Protein AF-A0A379VYZ1-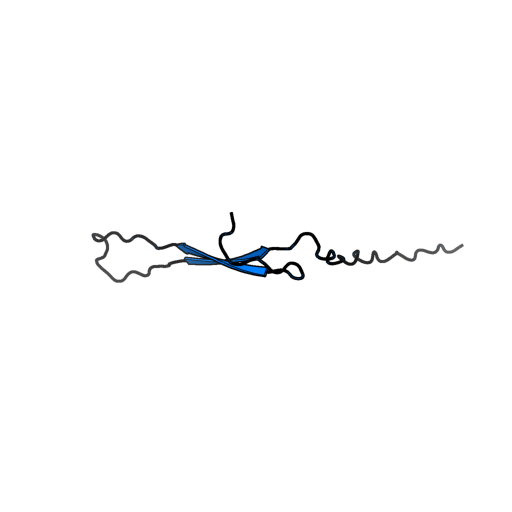F1 (afdb_monomer)

Structure (mmCIF, N/CA/C/O backbone):
data_AF-A0A379VYZ1-F1
#
_entry.id   AF-A0A379VYZ1-F1
#
loop_
_atom_site.group_PDB
_atom_site.id
_atom_site.type_symbol
_atom_site.label_atom_id
_atom_site.label_alt_id
_atom_site.label_comp_id
_atom_site.label_asym_id
_atom_site.label_entity_id
_atom_site.label_seq_id
_atom_site.pdbx_PDB_ins_code
_atom_site.Cartn_x
_atom_site.Cartn_y
_atom_site.Cartn_z
_atom_site.occupancy
_atom_site.B_iso_or_equiv
_atom_site.auth_seq_id
_atom_site.auth_comp_id
_atom_site.auth_asym_id
_atom_site.auth_atom_id
_atom_site.pdbx_PDB_model_num
ATOM 1 N N . MET A 1 1 ? -6.845 -2.118 -14.932 1.00 69.38 1 MET A N 1
ATOM 2 C CA . MET A 1 1 ? -5.981 -1.409 -15.900 1.00 69.38 1 MET A CA 1
ATOM 3 C C . MET A 1 1 ? -5.094 -0.450 -15.115 1.00 69.38 1 MET A C 1
ATOM 5 O O . MET A 1 1 ? -5.629 0.293 -14.305 1.00 69.38 1 MET A O 1
ATOM 9 N N . TYR A 1 2 ? -3.769 -0.522 -15.268 1.00 86.31 2 TYR A N 1
ATOM 10 C CA . TYR A 1 2 ? -2.843 0.455 -14.680 1.00 86.31 2 TYR A CA 1
ATOM 11 C C . TYR A 1 2 ? -2.816 1.709 -15.564 1.00 86.31 2 TYR A C 1
ATOM 13 O O . TYR A 1 2 ? -2.786 1.579 -16.784 1.00 86.31 2 TYR A O 1
ATOM 21 N N . VAL A 1 3 ? -2.880 2.895 -14.955 1.00 92.44 3 VAL A N 1
ATOM 22 C CA . VAL A 1 3 ? -3.045 4.189 -15.656 1.00 92.44 3 VAL A CA 1
ATOM 23 C C . VAL A 1 3 ? -1.862 5.143 -15.448 1.00 92.44 3 VAL A C 1
ATOM 25 O O . VAL A 1 3 ? -1.956 6.324 -15.763 1.00 92.44 3 VAL A O 1
ATOM 28 N N . GLY A 1 4 ? -0.764 4.650 -14.869 1.00 89.75 4 GLY A N 1
ATOM 29 C CA . GLY A 1 4 ? 0.450 5.430 -14.639 1.00 89.75 4 GLY A CA 1
ATOM 30 C C . GLY A 1 4 ? 1.474 5.309 -15.777 1.00 89.75 4 GLY A C 1
ATOM 31 O O . GL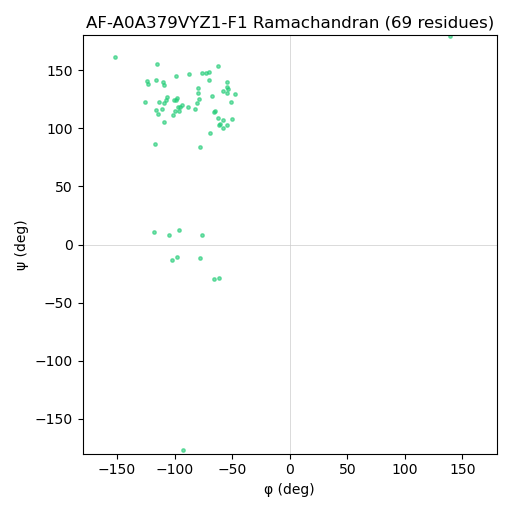Y A 1 4 ? 1.208 4.650 -16.785 1.00 89.75 4 GLY A O 1
ATOM 32 N N . PRO A 1 5 ? 2.652 5.936 -15.622 1.00 92.06 5 PRO A N 1
ATOM 33 C CA . PRO A 1 5 ? 3.737 5.854 -16.598 1.00 92.06 5 PRO A CA 1
ATOM 34 C C . PRO A 1 5 ? 4.240 4.418 -16.765 1.00 92.06 5 PRO A C 1
ATOM 36 O O . PRO A 1 5 ? 4.166 3.622 -15.835 1.00 92.06 5 PRO A O 1
ATOM 39 N N . SER A 1 6 ? 4.792 4.093 -17.935 1.00 92.81 6 SER A N 1
ATOM 40 C CA . SER A 1 6 ? 5.305 2.751 -18.240 1.00 92.81 6 SER A CA 1
ATOM 41 C C . SER A 1 6 ? 6.190 2.192 -17.122 1.00 92.81 6 SER A C 1
ATOM 43 O O . SER A 1 6 ? 7.117 2.853 -16.654 1.00 92.81 6 SER A O 1
ATOM 45 N N . LEU A 1 7 ? 5.892 0.961 -16.700 1.00 93.06 7 LEU A N 1
ATOM 46 C CA . LEU A 1 7 ? 6.629 0.301 -15.628 1.00 93.06 7 LEU A CA 1
ATOM 47 C C . LEU A 1 7 ? 7.995 -0.204 -16.123 1.00 93.06 7 LEU A C 1
ATOM 49 O O . LEU A 1 7 ? 8.101 -0.629 -17.277 1.00 93.06 7 LEU A O 1
ATOM 53 N N . PRO A 1 8 ? 9.020 -0.223 -15.251 1.00 93.25 8 PRO A N 1
ATOM 54 C CA . PRO A 1 8 ? 10.291 -0.875 -15.539 1.00 93.25 8 PRO A CA 1
ATOM 55 C C . PRO A 1 8 ? 10.109 -2.343 -15.944 1.00 93.25 8 PRO A C 1
ATOM 57 O O . PRO A 1 8 ? 9.300 -3.070 -15.363 1.00 93.25 8 PRO A O 1
ATOM 60 N N . THR A 1 9 ? 10.882 -2.790 -16.931 1.00 92.69 9 THR A N 1
ATOM 61 C CA . THR A 1 9 ? 10.836 -4.169 -17.450 1.00 92.69 9 THR A CA 1
ATOM 62 C C . THR A 1 9 ? 11.979 -5.043 -16.940 1.00 92.69 9 THR A C 1
ATOM 64 O O . THR A 1 9 ? 11.933 -6.258 -17.105 1.00 92.69 9 THR A O 1
ATOM 67 N N . ASP A 1 10 ? 13.001 -4.433 -16.340 1.00 92.56 10 ASP A N 1
ATOM 68 C CA . ASP A 1 10 ? 14.237 -5.056 -15.852 1.00 92.56 10 ASP A CA 1
ATOM 69 C C . ASP A 1 10 ? 14.214 -5.357 -14.344 1.00 92.56 10 ASP A C 1
ATOM 71 O O . ASP A 1 10 ? 15.104 -6.034 -13.838 1.00 92.56 10 ASP A O 1
ATOM 75 N N . ARG A 1 11 ? 13.220 -4.842 -13.611 1.00 91.25 11 ARG A N 1
ATOM 76 C CA . ARG A 1 11 ? 13.114 -4.968 -12.152 1.00 91.25 11 ARG A CA 1
ATOM 77 C C . ARG A 1 11 ? 11.670 -4.934 -11.676 1.00 91.25 11 ARG A C 1
ATOM 79 O O . ARG A 1 11 ? 10.777 -4.448 -12.366 1.00 91.25 11 ARG A O 1
ATOM 86 N N . GLU A 1 12 ? 11.450 -5.422 -10.463 1.00 93.88 12 GLU A N 1
ATOM 87 C CA . GLU A 1 12 ? 10.148 -5.334 -9.808 1.00 93.88 12 GLU A CA 1
ATOM 88 C C . GLU A 1 12 ? 9.843 -3.912 -9.347 1.00 93.88 12 GLU A C 1
ATOM 90 O O . GLU A 1 12 ? 10.728 -3.162 -8.932 1.00 93.88 12 GLU A O 1
ATOM 95 N N . SER A 1 13 ? 8.560 -3.564 -9.376 1.00 93.94 13 SER A N 1
ATOM 96 C CA . SER A 1 13 ? 8.052 -2.320 -8.802 1.00 93.94 13 SER A CA 1
ATOM 97 C C . SER A 1 13 ? 7.235 -2.612 -7.550 1.00 93.94 13 SER A C 1
ATOM 99 O O . SER A 1 13 ? 6.418 -3.535 -7.542 1.00 93.94 13 SER A O 1
ATOM 101 N N . VAL A 1 14 ? 7.427 -1.805 -6.505 1.00 95.31 14 VAL A N 1
ATOM 102 C CA . VAL A 1 14 ? 6.657 -1.896 -5.259 1.00 95.31 14 VAL A CA 1
ATOM 103 C C . VAL A 1 14 ? 5.701 -0.720 -5.168 1.00 95.31 14 VAL A C 1
ATOM 105 O O . VAL A 1 14 ? 6.121 0.435 -5.196 1.00 95.31 14 VAL A O 1
ATOM 108 N N . PHE A 1 15 ? 4.422 -1.024 -4.998 1.00 95.56 15 PHE A N 1
ATOM 109 C CA . PHE A 1 15 ? 3.378 -0.051 -4.709 1.00 95.56 15 PHE A CA 1
ATOM 110 C C . PHE A 1 15 ? 2.790 -0.302 -3.324 1.00 95.56 15 PHE A C 1
ATOM 112 O O . PHE A 1 15 ? 2.816 -1.421 -2.813 1.00 95.56 15 PHE A O 1
ATOM 119 N N . TYR A 1 16 ? 2.235 0.748 -2.726 1.00 96.69 16 TYR A N 1
ATOM 120 C CA . TYR A 1 16 ? 1.565 0.667 -1.435 1.00 96.69 16 TYR A CA 1
ATOM 121 C C . TYR A 1 16 ? 0.080 0.957 -1.603 1.00 96.69 16 TYR A C 1
ATOM 123 O O . TYR A 1 16 ? -0.316 2.087 -1.893 1.00 96.69 16 TYR A O 1
ATOM 131 N N . LEU A 1 17 ? -0.745 -0.062 -1.383 1.00 96.31 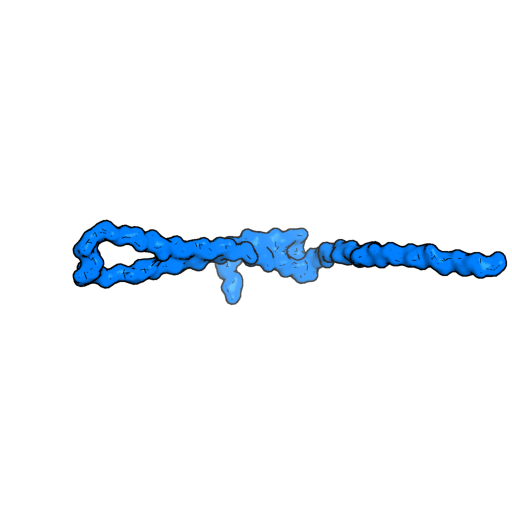17 LEU A N 1
ATOM 132 C CA . LEU A 1 17 ? -2.180 0.117 -1.240 1.00 96.31 17 LEU A CA 1
ATOM 133 C C . LEU A 1 17 ? -2.469 0.544 0.198 1.00 96.31 17 LEU A C 1
ATOM 135 O O . LEU A 1 17 ? -2.213 -0.201 1.144 1.00 96.31 17 LEU A O 1
ATOM 139 N N . ASN A 1 18 ? -3.006 1.750 0.347 1.00 96.88 18 ASN A N 1
ATOM 140 C CA . ASN A 1 18 ? -3.435 2.284 1.630 1.00 96.88 18 ASN A CA 1
ATOM 141 C C . ASN A 1 18 ? -4.949 2.116 1.756 1.00 96.88 18 ASN A C 1
ATOM 143 O O . ASN A 1 18 ? -5.699 2.750 1.018 1.00 96.88 18 ASN A O 1
ATOM 147 N N . SER A 1 19 ? -5.390 1.291 2.703 1.00 96.94 19 SER A N 1
ATOM 148 C CA . SER A 1 19 ? -6.803 1.149 3.059 1.00 96.94 19 SER A CA 1
ATOM 149 C C . SER A 1 19 ? -7.040 1.775 4.427 1.00 96.94 19 SER A C 1
ATOM 151 O O . SER A 1 19 ? -6.381 1.398 5.395 1.00 96.94 19 SER A O 1
ATOM 153 N N . LYS A 1 20 ? -7.937 2.762 4.499 1.00 96.69 20 LYS A N 1
ATOM 154 C CA . LYS A 1 20 ? -8.254 3.507 5.724 1.00 96.69 20 LYS A CA 1
ATOM 155 C C . LYS A 1 20 ? -9.689 3.211 6.141 1.00 96.69 20 LYS A C 1
ATOM 157 O O . LYS A 1 20 ? -10.610 3.481 5.374 1.00 96.69 20 LYS A O 1
ATOM 162 N N . ALA A 1 21 ? -9.873 2.705 7.355 1.00 95.94 21 ALA A N 1
ATOM 163 C CA . ALA A 1 21 ? -11.186 2.532 7.960 1.00 95.94 21 ALA A CA 1
ATOM 164 C C . ALA A 1 21 ? -11.489 3.730 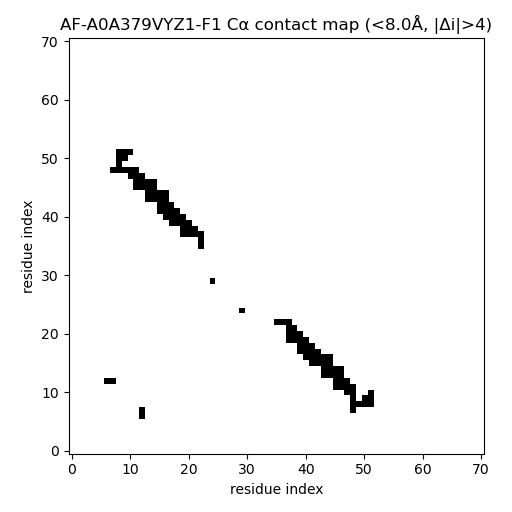8.865 1.00 95.94 21 ALA A C 1
ATOM 166 O O . ALA A 1 21 ? -10.808 3.948 9.870 1.00 95.94 21 ALA A O 1
ATOM 167 N N . ILE A 1 22 ? -12.502 4.513 8.489 1.00 92.62 22 ILE A N 1
ATOM 168 C CA . ILE A 1 22 ? -12.967 5.660 9.272 1.00 92.62 22 ILE A CA 1
ATOM 169 C C . ILE A 1 22 ? -14.149 5.197 10.134 1.00 92.62 22 ILE A C 1
ATOM 171 O O . ILE A 1 22 ? -15.163 4.770 9.576 1.00 92.62 22 ILE A O 1
ATOM 175 N N . PRO A 1 23 ? -14.044 5.254 11.471 1.00 90.38 23 PRO A N 1
ATOM 176 C CA . PRO A 1 23 ? -15.152 4.900 12.345 1.00 90.38 23 PRO A CA 1
ATOM 177 C C . PRO A 1 23 ? -16.268 5.950 12.256 1.00 90.38 23 PRO A C 1
ATOM 179 O O . PRO A 1 23 ? -16.008 7.150 12.174 1.00 90.38 23 PRO A O 1
ATOM 182 N N . SER A 1 24 ? -17.520 5.493 12.289 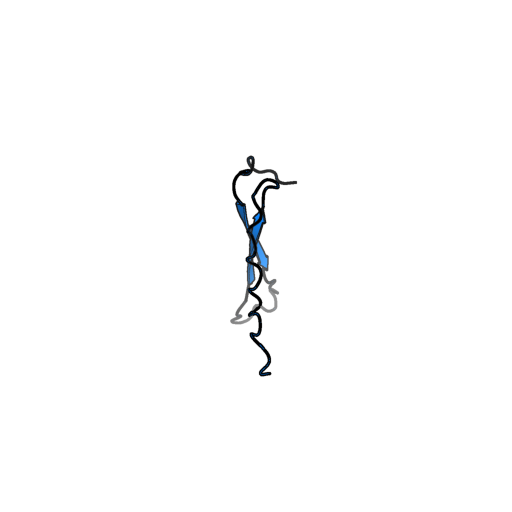1.00 88.06 24 SER A N 1
ATOM 183 C CA . SER A 1 24 ? -18.689 6.374 12.371 1.00 88.06 24 SER A CA 1
ATOM 184 C C . SER A 1 24 ? -19.016 6.695 13.827 1.00 88.06 24 SER A C 1
ATOM 186 O O . SER A 1 24 ? -18.861 5.847 14.705 1.00 88.06 24 SER A O 1
ATOM 188 N N . VAL A 1 25 ? -19.521 7.903 14.073 1.00 85.25 25 VAL A N 1
ATOM 189 C CA . VAL A 1 25 ? -19.906 8.377 15.408 1.00 85.25 25 VAL A CA 1
ATOM 190 C C . VAL A 1 25 ? -21.365 8.803 15.415 1.00 85.25 25 VAL A C 1
ATOM 192 O O . VAL A 1 25 ? -21.835 9.453 14.481 1.00 85.25 25 VAL A O 1
ATOM 195 N N . ASP A 1 26 ? -22.081 8.443 16.477 1.00 82.56 26 ASP A N 1
ATOM 196 C CA . ASP A 1 26 ? -23.462 8.869 16.679 1.00 82.56 26 ASP A CA 1
ATOM 197 C C . ASP A 1 26 ? -23.496 10.136 17.537 1.00 82.56 26 ASP A C 1
ATOM 199 O O . ASP A 1 26 ? -23.018 10.149 18.675 1.00 82.56 26 ASP A O 1
ATOM 203 N N . LYS A 1 27 ? -24.056 11.214 16.981 1.00 78.12 27 LYS A N 1
ATOM 204 C CA . LYS A 1 27 ? -24.009 12.549 17.589 1.00 78.12 27 LYS A CA 1
ATOM 205 C C . LYS A 1 27 ? -24.779 12.625 18.906 1.00 78.12 27 LYS A C 1
ATOM 207 O O . LYS A 1 27 ? -24.383 13.369 19.796 1.00 78.12 27 LYS A O 1
ATOM 212 N N . ASN A 1 28 ? -25.821 11.809 19.057 1.00 77.44 28 ASN A N 1
ATOM 213 C CA . ASN A 1 28 ? -26.647 11.769 20.266 1.00 77.44 28 ASN A CA 1
ATOM 214 C C . ASN A 1 28 ? -25.983 10.996 21.419 1.00 77.44 28 ASN A C 1
ATOM 216 O O . ASN A 1 28 ? -26.447 11.071 22.552 1.00 77.44 28 ASN A O 1
ATOM 220 N N . LYS A 1 29 ? -24.894 10.263 21.143 1.00 68.62 29 LYS A N 1
ATOM 221 C CA . LYS A 1 29 ? -24.095 9.519 22.132 1.00 68.62 29 LYS A CA 1
ATOM 222 C C . LYS A 1 29 ? -22.755 10.192 22.460 1.00 68.62 29 LYS A C 1
ATOM 224 O O . LYS A 1 29 ? -21.948 9.610 23.176 1.00 68.62 29 LYS A O 1
ATOM 229 N N . LEU A 1 30 ? -22.518 11.415 21.973 1.00 69.50 30 LEU A N 1
ATOM 230 C CA . LEU A 1 30 ? -21.287 12.187 22.218 1.00 69.50 30 LEU A CA 1
ATOM 231 C C . LEU A 1 30 ? -21.207 12.825 23.620 1.00 69.50 30 LEU A C 1
ATOM 233 O O . LEU A 1 30 ? -20.306 13.618 23.883 1.00 69.50 30 LEU A O 1
ATOM 237 N N . THR A 1 31 ? -22.123 12.513 24.537 1.00 71.12 31 THR A N 1
ATOM 238 C CA . THR A 1 31 ? -22.100 13.053 25.902 1.00 71.12 31 THR A CA 1
ATOM 239 C C . THR A 1 31 ? -21.050 12.323 26.749 1.00 71.12 31 THR A C 1
ATOM 241 O O . THR A 1 31 ? -21.366 11.359 27.444 1.00 71.12 31 THR A O 1
ATOM 244 N N . GLY A 1 32 ? -19.791 12.763 26.662 1.00 76.31 32 GLY A N 1
ATOM 245 C CA . GLY A 1 32 ? -18.669 12.276 27.475 1.00 76.31 32 GLY A CA 1
ATOM 246 C C . GLY A 1 32 ? -17.363 12.101 26.691 1.00 76.31 32 GLY A C 1
ATOM 247 O O . GLY A 1 32 ? -17.300 12.336 25.484 1.00 76.31 32 GLY A O 1
ATOM 248 N N . ASN A 1 33 ? -16.303 11.665 27.375 1.00 83.81 33 ASN A N 1
ATOM 249 C CA . ASN A 1 33 ? -15.014 11.379 26.742 1.00 83.81 33 ASN A CA 1
ATOM 250 C C . ASN A 1 33 ? -15.059 9.991 26.090 1.00 83.81 33 ASN A C 1
ATOM 252 O O . ASN A 1 33 ? -15.282 8.993 26.774 1.00 83.81 33 ASN A O 1
ATOM 256 N N . SER A 1 34 ? -14.812 9.914 24.782 1.00 83.12 34 SER A N 1
ATOM 257 C CA . SER A 1 34 ? -14.750 8.646 24.047 1.00 83.12 34 SER A CA 1
ATOM 258 C C . SER A 1 34 ? -13.416 8.494 23.323 1.00 83.12 34 SER A C 1
ATOM 260 O O . SER A 1 34 ? -12.877 9.459 22.780 1.00 83.12 34 SER A O 1
ATOM 262 N N . LEU A 1 35 ? -12.881 7.272 23.323 1.00 87.50 35 LEU A N 1
ATOM 263 C CA . LEU A 1 35 ? -11.712 6.902 22.533 1.00 87.50 35 LEU A CA 1
ATOM 264 C C . LEU A 1 35 ? -12.178 6.210 21.254 1.00 87.50 35 LEU A C 1
ATOM 266 O O . LEU A 1 35 ? -12.908 5.222 21.309 1.00 87.50 35 LEU A O 1
ATOM 270 N N . GLN A 1 36 ? -11.730 6.717 20.110 1.00 88.88 36 GLN A N 1
ATOM 271 C CA . GLN A 1 36 ? -12.006 6.122 18.808 1.00 88.88 36 GLN A CA 1
ATOM 272 C C . GLN A 1 36 ? -10.737 5.527 18.224 1.00 88.88 36 GLN A C 1
ATOM 274 O O . GLN A 1 36 ? -9.660 6.115 18.312 1.00 88.88 36 GLN A O 1
ATOM 279 N N . ILE A 1 37 ? -10.889 4.363 17.599 1.00 91.12 37 ILE A N 1
ATOM 280 C CA . ILE A 1 37 ? -9.797 3.662 16.936 1.00 91.12 37 ILE A CA 1
ATOM 281 C C . ILE A 1 37 ? -10.123 3.611 15.449 1.00 91.12 37 ILE A C 1
ATOM 283 O O . ILE A 1 37 ? -11.098 2.988 15.033 1.00 91.12 37 ILE A O 1
ATOM 287 N N . ALA A 1 38 ? -9.291 4.277 14.657 1.00 94.69 38 ALA A N 1
ATOM 288 C CA . ALA A 1 38 ? -9.253 4.116 13.213 1.00 94.69 38 ALA A CA 1
ATOM 289 C C . ALA A 1 38 ? -8.104 3.173 12.856 1.00 94.69 38 ALA A C 1
ATOM 291 O O . ALA A 1 38 ? -7.053 3.191 13.501 1.00 94.69 38 ALA A O 1
ATOM 292 N N . THR A 1 39 ? -8.286 2.361 11.819 1.00 95.25 39 THR A N 1
ATOM 293 C CA . THR A 1 39 ? -7.246 1.442 11.349 1.00 95.25 39 THR A CA 1
ATOM 294 C C . THR A 1 39 ? -6.817 1.806 9.936 1.00 95.25 39 THR A C 1
ATOM 296 O O . THR A 1 39 ? -7.621 2.207 9.091 1.00 95.25 39 THR A O 1
ATOM 299 N N . GLN A 1 40 ? -5.516 1.681 9.679 1.00 96.81 40 GLN A N 1
ATOM 300 C CA . GLN A 1 40 ? -4.948 1.813 8.347 1.00 96.81 40 GLN A CA 1
ATOM 301 C C . GLN A 1 40 ? -4.129 0.568 8.033 1.00 96.81 40 GLN A C 1
ATOM 303 O O . GLN A 1 40 ? -3.173 0.244 8.735 1.00 96.81 40 GLN A O 1
ATOM 308 N N . SER A 1 41 ? -4.482 -0.105 6.945 1.00 97.81 41 SER A N 1
ATOM 309 C CA . SER A 1 41 ? -3.700 -1.205 6.397 1.00 97.81 41 SER A CA 1
ATOM 310 C C . SER A 1 41 ? -2.855 -0.693 5.238 1.00 97.81 41 SER A C 1
ATOM 312 O O . SER A 1 41 ? -3.378 -0.121 4.280 1.00 97.81 41 SER A O 1
ATOM 314 N N . VAL A 1 42 ? -1.543 -0.903 5.333 1.00 97.75 42 VAL A N 1
ATOM 315 C CA . VAL A 1 42 ? -0.570 -0.560 4.292 1.00 97.75 42 VAL A CA 1
ATOM 316 C C . VAL A 1 42 ? -0.061 -1.855 3.678 1.00 97.75 42 VAL A C 1
ATOM 318 O O . VAL A 1 42 ? 0.709 -2.588 4.295 1.00 97.75 42 VAL A O 1
ATOM 321 N N . ILE A 1 43 ? -0.524 -2.153 2.470 1.00 97.69 43 ILE A N 1
ATOM 322 C CA . ILE A 1 43 ? -0.269 -3.427 1.797 1.00 97.69 43 ILE A CA 1
ATOM 323 C C . ILE A 1 43 ? 0.740 -3.201 0.675 1.00 97.69 43 ILE A C 1
ATOM 325 O O . ILE A 1 43 ? 0.537 -2.345 -0.187 1.00 97.69 43 ILE A O 1
ATOM 329 N N . LYS A 1 44 ? 1.825 -3.983 0.679 1.00 97.50 44 LYS A N 1
ATOM 330 C CA . LYS A 1 44 ? 2.817 -3.989 -0.402 1.00 97.50 44 LYS A CA 1
ATOM 331 C C . LYS A 1 44 ? 2.294 -4.799 -1.583 1.00 97.50 44 LYS A C 1
ATOM 333 O O . LYS A 1 44 ? 1.968 -5.973 -1.429 1.00 97.50 44 LYS A O 1
ATOM 338 N N . LEU A 1 45 ? 2.264 -4.179 -2.755 1.00 95.50 45 LEU A N 1
ATOM 339 C CA . LEU A 1 45 ? 1.950 -4.813 -4.027 1.00 95.50 45 LEU A CA 1
ATOM 340 C C . LEU A 1 45 ? 3.214 -4.853 -4.885 1.00 95.50 45 LEU A C 1
ATOM 342 O O . LEU A 1 45 ? 3.747 -3.808 -5.254 1.00 95.50 45 LEU A O 1
ATOM 346 N N . PHE A 1 46 ? 3.676 -6.059 -5.201 1.00 94.62 46 PHE A N 1
ATOM 347 C CA . PHE A 1 46 ? 4.839 -6.287 -6.053 1.00 94.62 46 PHE A CA 1
ATOM 348 C C . PHE A 1 46 ? 4.371 -6.572 -7.478 1.00 94.62 46 PHE A C 1
ATOM 350 O O . PHE A 1 46 ? 3.656 -7.546 -7.715 1.00 94.62 46 PHE A O 1
ATOM 357 N N . ILE A 1 47 ? 4.765 -5.725 -8.426 1.00 93.50 47 ILE A N 1
ATOM 358 C CA . ILE A 1 47 ? 4.524 -5.949 -9.852 1.00 93.50 47 ILE A CA 1
ATOM 359 C C . ILE A 1 47 ? 5.816 -6.473 -10.469 1.00 93.50 47 ILE A C 1
ATOM 361 O O . ILE A 1 47 ? 6.809 -5.747 -10.557 1.00 93.50 47 ILE A O 1
ATOM 365 N N . ARG A 1 48 ? 5.792 -7.742 -10.887 1.00 92.81 48 ARG A N 1
ATOM 366 C CA . ARG A 1 48 ? 6.925 -8.423 -11.520 1.00 92.81 48 ARG A CA 1
ATOM 36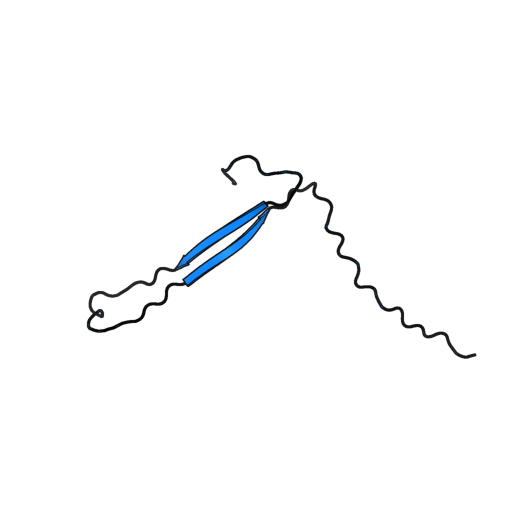7 C C . ARG A 1 48 ? 6.748 -8.460 -13.045 1.00 92.81 48 ARG A C 1
ATOM 369 O O . ARG A 1 48 ? 5.730 -8.977 -13.513 1.00 92.81 48 ARG A O 1
ATOM 376 N N . PRO A 1 49 ? 7.714 -7.953 -13.830 1.00 93.62 49 PRO A N 1
ATOM 377 C CA . PRO A 1 49 ? 7.702 -8.104 -15.281 1.00 93.62 49 PRO A CA 1
ATOM 378 C C . PRO A 1 49 ? 7.982 -9.559 -15.691 1.00 93.62 49 PRO A C 1
ATOM 380 O O . PRO A 1 49 ? 8.725 -10.273 -15.023 1.00 93.62 49 PRO A O 1
ATOM 383 N N . LYS A 1 50 ? 7.397 -9.998 -16.815 1.00 89.00 50 LYS A N 1
ATOM 384 C CA . LYS A 1 50 ? 7.462 -11.398 -17.286 1.00 89.00 50 LYS A CA 1
ATOM 385 C C . LYS A 1 50 ? 8.880 -11.896 -17.582 1.00 89.00 50 LYS A C 1
ATOM 387 O O . LYS A 1 50 ? 9.132 -13.086 -17.474 1.00 89.00 50 LYS A O 1
ATOM 392 N N . ASN A 1 51 ? 9.779 -10.991 -17.967 1.00 85.69 51 ASN A N 1
ATOM 393 C CA . ASN A 1 51 ? 11.106 -11.333 -18.482 1.00 85.69 51 ASN A CA 1
ATOM 394 C C . ASN A 1 51 ? 12.197 -11.291 -17.398 1.00 85.69 51 ASN A C 1
ATOM 396 O O . ASN A 1 51 ? 13.382 -11.285 -17.723 1.00 85.69 51 ASN A O 1
ATOM 400 N N . LEU A 1 52 ? 11.816 -11.211 -16.121 1.00 85.62 52 LEU A N 1
ATOM 401 C CA . LEU A 1 52 ? 12.770 -11.251 -15.022 1.00 85.62 52 LEU A CA 1
ATOM 402 C C . LEU A 1 52 ? 13.174 -12.705 -14.758 1.00 85.62 52 LEU A C 1
ATOM 404 O O . LEU A 1 52 ? 12.300 -13.562 -14.627 1.00 85.62 52 LEU A O 1
ATOM 408 N N . ALA A 1 53 ? 14.480 -12.976 -14.675 1.00 82.81 53 ALA A N 1
ATOM 409 C CA . ALA A 1 53 ? 14.972 -14.300 -14.308 1.00 82.81 53 ALA A CA 1
ATOM 410 C C . ALA A 1 53 ? 14.330 -14.736 -12.985 1.00 82.81 53 ALA A C 1
ATOM 412 O O . ALA A 1 53 ? 14.254 -13.946 -12.037 1.00 82.81 53 ALA A O 1
ATOM 413 N N . GLU A 1 54 ? 13.844 -15.977 -12.927 1.00 76.50 54 GLU A N 1
ATOM 414 C CA . GLU A 1 54 ? 13.272 -16.493 -11.692 1.00 76.50 54 GLU A CA 1
ATOM 415 C C . GLU A 1 54 ? 14.324 -16.421 -10.590 1.00 76.50 54 GLU A C 1
ATOM 417 O O . GLU A 1 54 ? 15.476 -16.827 -10.767 1.00 76.50 54 GLU A O 1
ATOM 422 N N . ALA A 1 55 ? 13.920 -15.888 -9.437 1.00 70.94 55 ALA A N 1
ATOM 423 C CA . ALA A 1 55 ? 14.720 -16.019 -8.239 1.00 70.94 55 ALA A CA 1
ATOM 424 C C . ALA A 1 55 ? 14.840 -17.518 -7.970 1.00 70.94 55 ALA A C 1
ATOM 426 O O . ALA A 1 55 ? 13.874 -18.147 -7.537 1.00 70.94 55 ALA A O 1
ATOM 427 N N . GLN A 1 56 ? 16.003 -18.088 -8.291 1.00 64.25 56 GLN A N 1
ATOM 428 C CA . GLN A 1 56 ? 16.281 -19.496 -8.080 1.00 64.25 56 GLN A CA 1
ATOM 429 C C . GLN A 1 56 ? 16.100 -19.778 -6.592 1.00 64.25 56 GLN A C 1
ATOM 431 O O . GLN A 1 56 ? 16.964 -19.460 -5.772 1.00 64.25 56 GLN A O 1
ATOM 436 N N . LEU A 1 57 ? 14.945 -20.341 -6.235 1.00 62.97 57 LEU A N 1
ATOM 437 C CA . LEU A 1 57 ? 14.730 -20.906 -4.919 1.00 62.97 57 LEU A CA 1
ATOM 438 C C . LEU A 1 57 ? 15.764 -22.014 -4.811 1.00 62.97 57 LEU A C 1
ATOM 440 O O . LEU A 1 57 ? 15.620 -23.058 -5.447 1.00 62.97 57 LEU A O 1
ATOM 444 N N . MET A 1 58 ? 16.851 -21.757 -4.078 1.00 62.72 58 MET A N 1
ATOM 445 C CA . MET A 1 58 ? 17.843 -22.791 -3.829 1.00 62.72 58 MET A CA 1
ATOM 446 C C . MET A 1 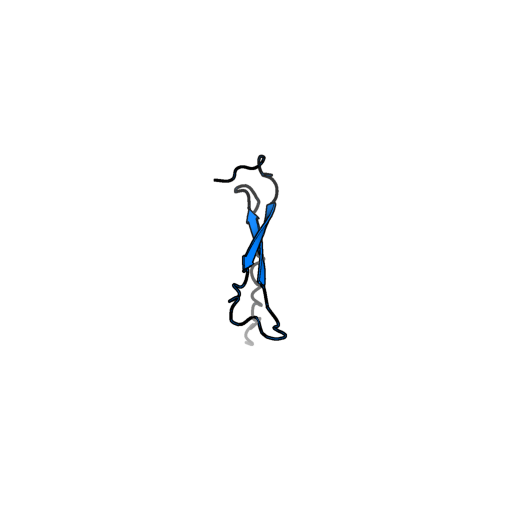58 ? 17.080 -24.008 -3.298 1.00 62.72 58 MET A C 1
ATOM 448 O O . MET A 1 58 ? 16.356 -23.872 -2.302 1.00 62.72 58 MET A O 1
ATOM 452 N N . PRO A 1 59 ? 17.186 -25.179 -3.955 1.00 64.62 59 PRO A N 1
ATOM 453 C CA . PRO A 1 59 ? 16.535 -26.373 -3.459 1.00 64.62 59 PRO A CA 1
ATOM 454 C C . PRO A 1 59 ? 17.010 -26.558 -2.024 1.00 64.62 59 PRO A C 1
ATOM 456 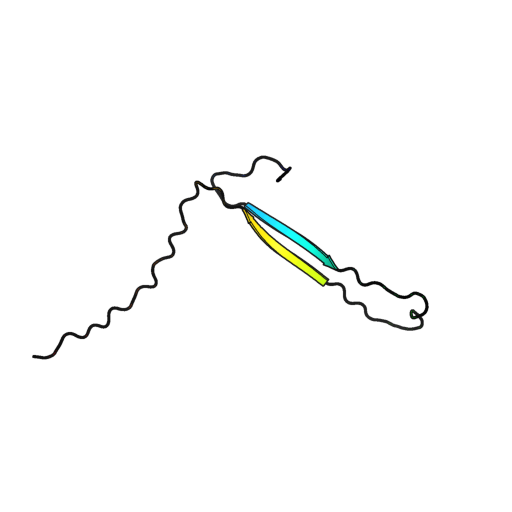O O . PRO A 1 59 ? 18.217 -26.475 -1.771 1.00 64.62 59 PRO A O 1
ATOM 459 N N . ARG A 1 60 ? 16.084 -26.768 -1.075 1.00 69.62 60 ARG A N 1
ATOM 460 C CA . ARG A 1 60 ? 16.456 -27.129 0.300 1.00 69.62 60 ARG A CA 1
ATOM 461 C C . ARG A 1 60 ? 17.432 -28.289 0.174 1.00 69.62 60 ARG A C 1
ATOM 463 O O . ARG A 1 60 ? 17.018 -29.368 -0.247 1.00 69.62 60 ARG A O 1
ATOM 470 N N . ARG A 1 61 ? 18.719 -28.043 0.455 1.00 67.62 61 ARG A N 1
ATOM 471 C CA . ARG A 1 61 ? 19.774 -29.055 0.370 1.00 67.62 61 ARG A CA 1
ATOM 472 C C . ARG A 1 61 ? 19.305 -30.213 1.239 1.00 67.62 61 ARG A C 1
ATOM 474 O O . ARG A 1 61 ? 19.301 -30.096 2.462 1.00 67.62 61 ARG A O 1
ATOM 481 N N . ARG A 1 62 ? 18.809 -31.290 0.620 1.00 69.12 62 ARG A N 1
ATOM 482 C CA . ARG A 1 62 ? 18.481 -32.504 1.360 1.00 69.12 62 ARG A CA 1
ATOM 483 C C . ARG A 1 62 ? 19.824 -32.996 1.873 1.00 69.12 62 ARG A C 1
ATOM 485 O O . ARG A 1 62 ? 20.707 -33.294 1.073 1.00 69.12 62 ARG A O 1
ATOM 492 N N . PHE A 1 63 ? 20.002 -32.991 3.189 1.00 64.62 63 PHE A N 1
ATOM 493 C CA . PHE A 1 63 ? 21.115 -33.688 3.812 1.00 64.62 63 PHE A CA 1
ATOM 494 C C . PHE A 1 63 ? 20.982 -35.153 3.388 1.00 64.62 63 PHE A C 1
ATOM 496 O O . PHE A 1 63 ? 20.036 -35.829 3.789 1.00 64.62 63 PHE A O 1
ATOM 503 N N . ALA A 1 64 ? 21.853 -35.612 2.489 1.00 60.44 64 ALA A N 1
ATOM 504 C CA . ALA A 1 64 ? 21.940 -37.023 2.163 1.00 60.44 64 ALA A CA 1
ATOM 505 C C . ALA A 1 64 ? 22.435 -37.727 3.429 1.00 60.44 64 ALA A C 1
ATOM 507 O O . ALA A 1 64 ? 23.542 -37.455 3.893 1.00 60.44 64 ALA A O 1
ATOM 508 N N . ALA A 1 65 ? 21.589 -38.565 4.028 1.00 60.84 65 ALA A N 1
ATOM 509 C CA . ALA A 1 65 ? 22.004 -39.429 5.117 1.00 60.84 65 ALA A CA 1
ATOM 510 C C . ALA A 1 65 ? 23.077 -40.376 4.567 1.00 60.84 65 ALA A C 1
ATOM 512 O O . ALA A 1 65 ? 22.788 -41.251 3.752 1.00 60.84 65 ALA A O 1
ATOM 513 N N . VAL A 1 66 ? 24.324 -40.162 4.982 1.00 61.12 66 VAL A N 1
ATOM 514 C CA . VAL A 1 66 ? 25.401 -41.128 4.789 1.00 61.12 66 VAL A CA 1
ATOM 515 C C . VAL A 1 66 ? 25.077 -42.310 5.693 1.00 61.12 66 VAL A C 1
ATOM 517 O O . VAL A 1 66 ? 25.347 -42.290 6.888 1.00 61.12 66 VAL A O 1
ATOM 520 N N . THR A 1 67 ? 24.452 -43.331 5.126 1.00 58.06 67 THR A N 1
ATOM 521 C CA . THR A 1 67 ? 24.425 -44.673 5.707 1.00 58.06 67 THR A CA 1
ATOM 522 C C . THR A 1 67 ? 25.138 -45.554 4.692 1.00 58.06 67 THR A C 1
ATOM 524 O O . THR A 1 67 ? 24.530 -46.076 3.760 1.00 58.06 67 THR A O 1
ATOM 527 N N . SER A 1 68 ? 26.463 -45.621 4.813 1.00 53.06 68 SER A N 1
ATOM 528 C CA . SER A 1 68 ? 27.249 -46.671 4.175 1.00 53.06 68 SER A CA 1
ATOM 529 C C . SER A 1 68 ? 27.305 -47.826 5.156 1.00 53.06 68 SER A C 1
ATOM 531 O O . SER A 1 68 ? 27.781 -47.662 6.279 1.00 53.06 68 SER A O 1
ATOM 533 N N . ALA A 1 69 ? 26.756 -48.954 4.724 1.00 48.91 69 ALA A N 1
ATOM 534 C CA . ALA A 1 69 ? 26.715 -50.205 5.451 1.00 48.91 69 ALA A CA 1
ATOM 535 C C . ALA A 1 69 ? 28.120 -50.640 5.887 1.00 48.91 69 ALA A C 1
ATOM 537 O O . ALA A 1 69 ? 29.067 -50.596 5.102 1.00 48.91 69 ALA A O 1
ATOM 538 N N . ALA A 1 70 ? 28.217 -51.079 7.140 1.00 48.66 70 ALA A N 1
ATOM 539 C CA . ALA A 1 70 ? 29.248 -52.010 7.550 1.00 48.66 70 ALA A CA 1
ATOM 540 C C . ALA A 1 70 ? 28.964 -53.353 6.860 1.00 48.66 70 ALA A C 1
ATOM 542 O O . ALA A 1 70 ? 27.846 -53.872 6.917 1.00 48.66 70 ALA A O 1
ATOM 543 N N . SER A 1 71 ? 29.968 -53.885 6.181 1.00 54.28 71 SER A N 1
ATOM 544 C CA . SER A 1 71 ? 30.100 -55.294 5.813 1.00 54.28 71 SER A CA 1
ATOM 545 C C . SER A 1 71 ? 31.529 -55.697 6.124 1.00 54.28 71 SER A C 1
ATOM 547 O O . SER A 1 71 ? 32.421 -54.856 5.869 1.00 54.28 71 SER A O 1
#

Mean predicted aligned error: 11.68 Å

pLDDT: mean 82.64, std 14.21, range [48.66, 97.81]

Secondary structure (DSSP, 8-state):
---SSPPPSSS-EEEEEEEEEPPP--GGG-SS------EEEEEEEEE--TTSPP-------------PPP-

Organism: Salmonella enterica I (NCBI:txid59201)

Ne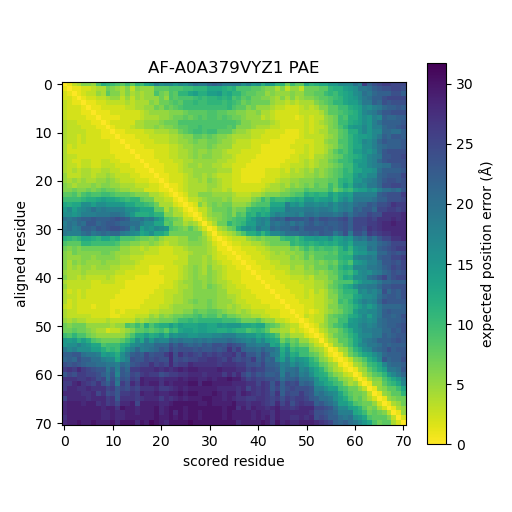arest PDB structures (foldseek):
  1qun-assembly1_A  TM=7.824E-01  e=1.454E-03  Escherichia coli
  1kiu-assembly10_O  TM=7.914E-01  e=2.047E-03  Escherichia coli
  3rfz-assembly1_C  TM=8.312E-01  e=3.789E-03  Escherichia coli
  3wev-assembly1_B  TM=3.753E-01  e=7.019E+00  Marinomonas mediterranea MMB-1
  2ymw-assembly1_A-2  TM=3.999E-01  e=8.618E+00  Marinomonas mediterranea MMB-1

Radius of gyration: 26.37 Å; Cα contacts (8 Å, |Δi|>4): 57; chains: 1; bounding box: 57×68×46 Å

Foldseek 3Di:
DDDDPDDDQADKDKDWDKDKADDDDDPVPPPDDDDDDIDIDIDIDIDHHPPYDPPPPPPPPPPDPPDDDDD

Sequence (71 aa):
MYVGPSLPTDRESVFYLNSKAIPSVDKNKLTGNSLQIATQSVIKLFIRPKNLAEAQLMPRRRFAAVTSAAS

Solvent-accessible surface area (backbone atoms only — not comparable to full-atom values): 5243 Å² total; per-residue (Å²): 135,90,88,72,78,88,73,68,62,87,47,72,46,82,43,75,50,76,48,75,50,80,74,86,81,62,81,91,71,59,84,68,93,80,91,83,79,67,51,72,49,79,42,82,42,76,50,73,41,90,80,50,80,76,82,76,74,72,73,79,79,72,79,76,81,86,78,78,79,87,127

InterPro domains:
  IPR001829 Pili assembly chaperone, bacterial [PR00969] (8-25)
  IPR001829 Pili assembly chaperone, bacterial [PR00969] (34-49)
  IPR008962 PapD-like superfamily [SSF49354] (2-52)
  IPR013783 Immunoglobulin-like fold [G3DSA:2.60.40.10] (1-53)
  IPR016147 Pili assembly chaperone, N-terminal [PF00345] (3-52)
  IPR050643 Periplasmic Pilus Chaperone [PTHR30251] (1-55)